Protein AF-A0A4V5PU01-F1 (afdb_monomer)

Radius of gyration: 11.21 Å; Cα contacts (8 Å, |Δi|>4): 84; chains: 1; bounding box: 26×29×22 Å

Organism: NCBI:txid2572576

Mean predicted aligned error: 4.23 Å

Secondary structure (DSSP, 8-state):
--HHHHHHHHHHTT----TTSEEEHHHHHHHTT--HHHHHHTTTSTTPPPEEEETTEEEEEHHHHHHHHH--

Solvent-accessible surface area (backbone atoms only — not comparable to full-atom values): 4272 Å² total; per-residue (Å²): 90,55,49,69,57,53,52,49,52,30,58,76,69,71,48,76,65,48,98,83,47,27,26,45,47,69,55,48,17,60,78,68,75,47,60,52,65,58,72,63,68,24,71,92,46,101,76,47,68,75,66,47,81,52,96,95,47,49,31,32,39,43,62,55,53,21,54,50,53,71,74,107

pLDDT: mean 87.95, std 9.67, range [60.56, 96.75]

Structure (mmCIF, N/CA/C/O backbone):
data_AF-A0A4V5PU01-F1
#
_entry.id   AF-A0A4V5PU01-F1
#
loop_
_atom_site.group_PDB
_atom_site.id
_atom_site.type_symbol
_atom_site.label_atom_id
_atom_site.label_alt_id
_atom_site.label_comp_id
_atom_site.label_asym_id
_atom_site.label_entity_id
_atom_site.label_seq_id
_atom_site.pdbx_PDB_ins_code
_atom_site.Cartn_x
_atom_site.Cartn_y
_atom_site.Cartn_z
_atom_site.occupancy
_atom_site.B_iso_or_equiv
_atom_site.auth_seq_id
_atom_site.auth_comp_id
_atom_site.auth_asym_id
_atom_site.auth_atom_id
_atom_site.pdbx_PDB_model_num
ATOM 1 N N . MET A 1 1 ? -5.323 -10.017 1.977 1.00 87.88 1 MET A N 1
ATOM 2 C CA . MET A 1 1 ? -6.240 -8.984 2.525 1.00 87.88 1 MET A CA 1
ATOM 3 C C . MET A 1 1 ? -7.047 -8.415 1.366 1.00 87.88 1 MET A C 1
ATOM 5 O O . MET A 1 1 ? -6.440 -8.220 0.325 1.00 87.88 1 MET A O 1
ATOM 9 N N . SER A 1 2 ? -8.365 -8.204 1.496 1.00 94.12 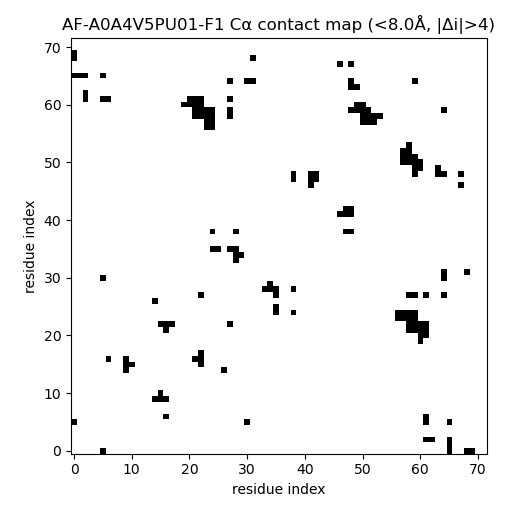2 SER A N 1
ATOM 10 C CA . SER A 1 2 ? -9.177 -7.681 0.380 1.00 94.12 2 SER A CA 1
ATOM 11 C C . SER A 1 2 ? -8.922 -6.193 0.118 1.00 94.12 2 SER A C 1
ATOM 13 O O . SER A 1 2 ? -8.411 -5.478 0.985 1.00 94.12 2 SER A O 1
ATOM 15 N N . VAL A 1 3 ? -9.305 -5.713 -1.067 1.00 95.31 3 VAL A N 1
ATOM 16 C CA . VAL A 1 3 ? -9.164 -4.300 -1.458 1.00 95.31 3 VAL A CA 1
ATOM 17 C C . VAL A 1 3 ? -9.970 -3.383 -0.536 1.00 95.31 3 VAL A C 1
ATOM 19 O O . VAL A 1 3 ? -9.487 -2.321 -0.146 1.00 95.31 3 VAL A O 1
ATOM 22 N N . GLU A 1 4 ? -11.174 -3.797 -0.149 1.00 95.62 4 GLU A N 1
ATOM 23 C CA . GLU A 1 4 ? -1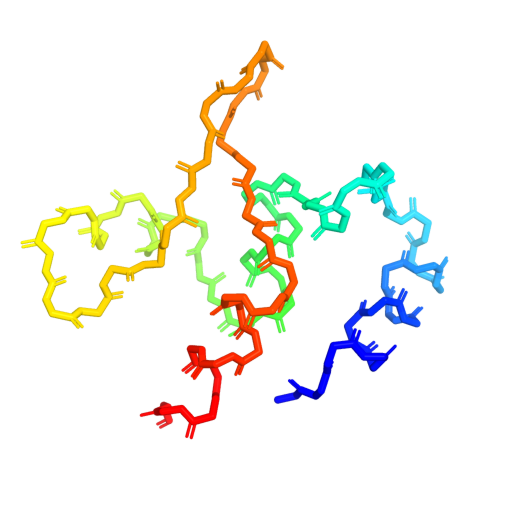2.052 -3.056 0.759 1.00 95.62 4 GLU A CA 1
ATOM 24 C C . GLU A 1 4 ? -11.419 -2.919 2.142 1.00 95.62 4 GLU A C 1
ATOM 26 O O . GLU A 1 4 ? -11.416 -1.826 2.705 1.00 95.62 4 GLU A O 1
ATOM 31 N N . ALA A 1 5 ? -10.819 -3.999 2.653 1.00 95.12 5 ALA A N 1
ATOM 32 C CA . ALA A 1 5 ? -10.102 -3.977 3.921 1.00 95.12 5 ALA A CA 1
ATOM 33 C C . ALA A 1 5 ? -8.879 -3.050 3.853 1.00 95.12 5 ALA A C 1
ATOM 35 O O . ALA A 1 5 ? -8.701 -2.212 4.731 1.00 95.12 5 ALA A O 1
ATOM 36 N N . MET A 1 6 ? -8.086 -3.116 2.775 1.00 95.69 6 MET A N 1
ATOM 37 C CA . MET A 1 6 ? -6.952 -2.201 2.583 1.00 95.69 6 MET A CA 1
ATOM 38 C C . MET A 1 6 ? -7.396 -0.735 2.515 1.00 95.69 6 MET A C 1
ATOM 40 O O . MET A 1 6 ? -6.751 0.135 3.103 1.00 95.69 6 MET A O 1
ATOM 44 N N . ARG A 1 7 ? -8.510 -0.447 1.826 1.00 95.75 7 ARG A N 1
ATOM 45 C CA . ARG A 1 7 ? -9.081 0.904 1.763 1.00 95.75 7 ARG A CA 1
ATOM 46 C C . ARG A 1 7 ? -9.514 1.376 3.151 1.00 95.75 7 ARG A C 1
ATOM 48 O O . ARG A 1 7 ? -9.180 2.501 3.518 1.00 95.75 7 ARG A O 1
ATOM 55 N N . ALA A 1 8 ? -10.220 0.535 3.906 1.00 96.06 8 ALA A N 1
ATOM 56 C CA . ALA A 1 8 ? -10.643 0.844 5.270 1.00 96.06 8 ALA A CA 1
ATOM 57 C C . ALA A 1 8 ? -9.434 1.166 6.159 1.00 96.06 8 ALA A C 1
ATOM 59 O O . ALA A 1 8 ? -9.391 2.239 6.753 1.00 96.06 8 ALA A O 1
ATOM 60 N N . THR A 1 9 ? -8.391 0.330 6.129 1.00 96.06 9 THR A N 1
ATOM 61 C CA . THR A 1 9 ? -7.147 0.570 6.875 1.00 96.06 9 THR A CA 1
ATOM 62 C C . THR A 1 9 ? -6.495 1.901 6.502 1.00 96.06 9 THR A C 1
ATOM 64 O O . THR A 1 9 ? -6.059 2.645 7.381 1.00 96.06 9 THR A O 1
ATOM 67 N N . CYS A 1 10 ? -6.431 2.245 5.212 1.00 95.56 10 CYS A N 1
ATOM 68 C CA . CYS A 1 10 ? -5.904 3.541 4.790 1.00 95.56 10 CYS A CA 1
ATOM 69 C C . CYS A 1 10 ? -6.726 4.712 5.349 1.00 95.56 10 CYS A C 1
ATOM 71 O O . CYS A 1 10 ? -6.135 5.681 5.816 1.00 95.56 10 CYS A O 1
ATOM 73 N N . ILE A 1 11 ? -8.059 4.623 5.332 1.00 95.31 11 ILE A N 1
ATOM 74 C CA . ILE A 1 11 ? -8.946 5.667 5.865 1.00 95.31 11 ILE A CA 1
ATOM 75 C C . ILE A 1 11 ? -8.767 5.806 7.382 1.00 95.31 11 ILE A C 1
ATOM 77 O O . ILE A 1 11 ? -8.557 6.915 7.868 1.00 95.31 11 ILE A O 1
ATOM 81 N N . GLU A 1 12 ? -8.777 4.692 8.116 1.00 96.75 12 GLU A N 1
ATOM 82 C CA . GLU A 1 12 ? -8.607 4.648 9.576 1.00 96.75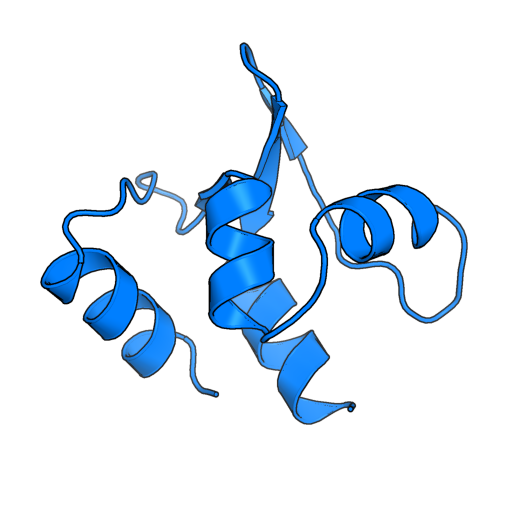 12 GLU A CA 1
ATOM 83 C C . GLU A 1 12 ? -7.279 5.264 10.032 1.00 96.75 12 GLU A C 1
ATOM 85 O O . GLU A 1 12 ? -7.219 5.939 11.057 1.00 96.75 12 GLU A O 1
ATOM 90 N N . ASN A 1 13 ? -6.214 5.075 9.250 1.00 95.38 13 ASN A N 1
ATOM 91 C CA . ASN A 1 13 ? -4.884 5.604 9.551 1.00 95.38 13 ASN A CA 1
ATOM 92 C C . ASN A 1 13 ? -4.621 6.997 8.942 1.00 95.38 13 ASN A C 1
ATOM 94 O O . ASN A 1 13 ? -3.504 7.512 9.050 1.00 95.38 13 ASN A O 1
ATOM 98 N N . GLY A 1 14 ? -5.607 7.602 8.267 1.00 95.75 14 GLY A N 1
ATOM 99 C CA . GLY A 1 14 ? -5.459 8.901 7.601 1.00 95.75 14 GLY A CA 1
ATOM 100 C C . GLY A 1 14 ? -4.463 8.894 6.434 1.00 95.75 14 GLY A C 1
ATOM 101 O O . GLY A 1 14 ? -3.860 9.918 6.111 1.00 95.75 14 GLY A O 1
ATOM 102 N N . TRP A 1 15 ? -4.238 7.738 5.810 1.00 96.06 15 TRP A N 1
ATOM 103 C CA . TRP A 1 15 ? -3.323 7.586 4.684 1.00 96.06 15 TRP A CA 1
ATOM 104 C C . TRP A 1 15 ? -3.982 8.016 3.378 1.00 96.06 15 TRP A C 1
ATOM 106 O O . TRP A 1 15 ? -5.099 7.619 3.052 1.00 96.06 15 TRP A O 1
ATOM 116 N N . THR A 1 16 ? -3.256 8.799 2.582 1.00 94.06 16 THR A N 1
ATOM 117 C CA . THR A 1 16 ? -3.751 9.267 1.287 1.00 94.06 16 THR A CA 1
ATOM 118 C C . THR A 1 16 ? -3.922 8.113 0.301 1.00 94.06 16 THR A C 1
ATOM 120 O O . THR A 1 16 ? -2.962 7.407 -0.022 1.00 94.06 16 THR A O 1
ATOM 123 N N . ILE A 1 17 ? -5.133 8.003 -0.244 1.00 94.75 17 ILE A N 1
ATOM 124 C CA . ILE A 1 17 ? -5.469 7.155 -1.387 1.00 94.75 17 ILE A CA 1
ATOM 125 C C . ILE A 1 17 ? -5.825 8.076 -2.551 1.00 94.75 17 ILE A C 1
ATOM 127 O O . ILE A 1 17 ? -6.575 9.039 -2.404 1.00 94.75 17 ILE A O 1
ATOM 131 N N . THR A 1 18 ? -5.253 7.799 -3.712 1.00 93.12 18 THR A N 1
ATOM 132 C CA . THR A 1 18 ? -5.596 8.511 -4.950 1.00 93.12 18 THR A CA 1
ATOM 133 C C . THR A 1 18 ? -6.953 8.043 -5.497 1.00 93.12 18 THR A C 1
ATOM 135 O O . THR A 1 18 ? -7.365 6.925 -5.188 1.00 93.12 18 THR A O 1
ATOM 138 N N . PRO A 1 19 ? -7.645 8.835 -6.342 1.00 92.00 19 PRO A N 1
ATOM 139 C CA . PRO A 1 19 ? -8.943 8.441 -6.906 1.00 92.00 19 PRO A CA 1
ATOM 140 C C . PRO A 1 19 ? -8.925 7.125 -7.697 1.00 92.00 19 PRO A C 1
ATOM 142 O O . PRO A 1 19 ? -9.960 6.493 -7.857 1.00 92.00 19 PRO A O 1
ATOM 145 N N . ASP A 1 20 ? -7.755 6.707 -8.190 1.00 92.56 20 ASP A N 1
ATOM 146 C CA . ASP A 1 20 ? -7.552 5.450 -8.912 1.00 92.56 20 ASP A CA 1
ATOM 147 C C . ASP A 1 20 ? -7.087 4.282 -8.019 1.00 92.56 20 ASP A C 1
ATOM 149 O O . ASP A 1 20 ? -6.492 3.318 -8.507 1.00 92.56 20 ASP A O 1
ATOM 153 N N . ASP A 1 21 ? -7.355 4.366 -6.712 1.00 95.12 21 ASP A N 1
ATOM 154 C CA . ASP A 1 21 ? -7.032 3.358 -5.693 1.00 95.12 21 ASP A CA 1
ATOM 155 C C . ASP A 1 21 ? -5.557 3.001 -5.626 1.00 95.12 21 ASP A C 1
ATOM 157 O O . ASP A 1 21 ? -5.168 1.835 -5.510 1.00 95.12 21 ASP A O 1
ATOM 161 N N . ARG A 1 22 ? -4.710 4.027 -5.703 1.00 95.75 22 ARG A N 1
ATOM 162 C CA . ARG A 1 22 ? -3.274 3.869 -5.503 1.00 95.75 22 ARG A CA 1
ATOM 163 C C . ARG A 1 22 ? -2.791 4.549 -4.246 1.00 95.75 22 ARG A C 1
ATOM 165 O O . ARG A 1 22 ? -3.243 5.644 -3.900 1.00 95.75 22 ARG A O 1
ATOM 172 N N . VAL A 1 23 ? -1.783 3.931 -3.651 1.00 95.06 23 VAL A N 1
ATOM 173 C CA . VAL A 1 23 ? -1.074 4.407 -2.466 1.00 95.06 23 VAL A CA 1
ATOM 174 C C . VAL A 1 23 ? 0.422 4.504 -2.748 1.00 95.06 23 VAL A C 1
ATOM 176 O O . VAL A 1 23 ? 0.951 3.810 -3.622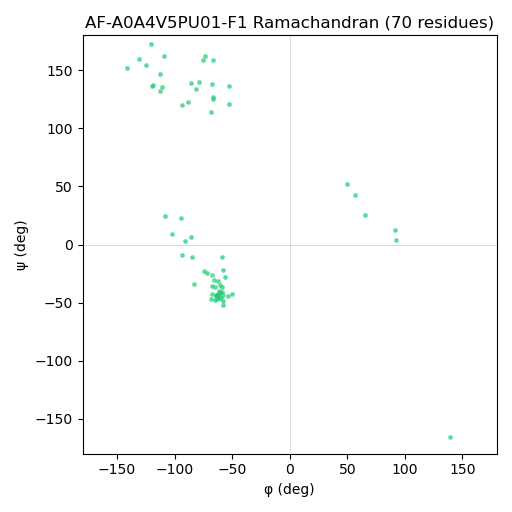 1.00 95.06 23 VAL A O 1
ATOM 179 N N . ARG A 1 24 ? 1.125 5.379 -2.023 1.00 93.56 24 ARG A N 1
ATOM 180 C CA . ARG A 1 24 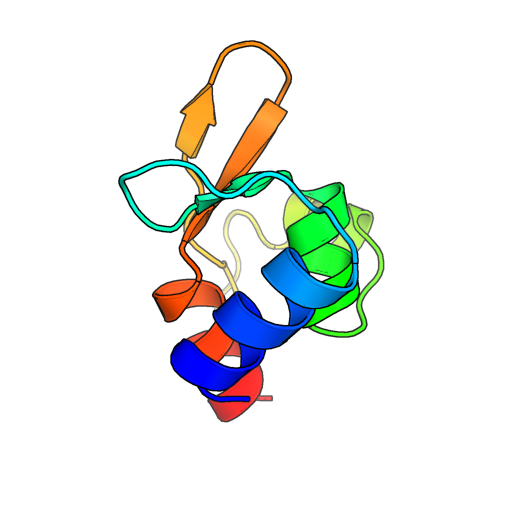? 2.589 5.492 -2.122 1.00 93.56 24 ARG A CA 1
ATOM 181 C C . ARG A 1 24 ? 3.275 4.225 -1.606 1.00 93.56 24 ARG A C 1
ATOM 183 O O . ARG A 1 24 ? 2.702 3.461 -0.834 1.00 93.56 24 ARG A O 1
ATOM 190 N N . ARG A 1 25 ? 4.526 4.012 -2.027 1.00 92.19 25 ARG A N 1
ATOM 191 C CA . ARG A 1 25 ? 5.347 2.841 -1.660 1.00 92.19 25 ARG A CA 1
ATOM 192 C C . ARG A 1 25 ? 5.410 2.560 -0.157 1.00 92.19 25 ARG A C 1
ATOM 194 O O . ARG A 1 25 ? 5.382 1.404 0.239 1.00 92.19 25 ARG A O 1
ATOM 201 N N . ASP A 1 26 ? 5.569 3.591 0.658 1.00 91.81 26 ASP A N 1
ATOM 202 C CA . ASP A 1 26 ? 5.639 3.485 2.117 1.00 91.81 26 ASP A CA 1
ATOM 203 C C . ASP A 1 26 ? 4.343 2.926 2.713 1.00 91.81 26 ASP A C 1
ATOM 205 O O . ASP A 1 26 ? 4.393 2.022 3.543 1.00 91.81 26 ASP A O 1
ATOM 209 N N . ILE A 1 27 ? 3.192 3.406 2.243 1.00 94.38 27 ILE A N 1
ATOM 210 C CA . ILE A 1 27 ? 1.874 2.892 2.631 1.00 94.38 27 ILE A CA 1
ATOM 211 C C . ILE A 1 27 ? 1.667 1.475 2.089 1.00 94.38 27 ILE A C 1
ATOM 213 O O . ILE A 1 27 ? 1.276 0.584 2.836 1.00 94.38 27 ILE A O 1
ATOM 217 N N . ALA A 1 28 ? 1.985 1.245 0.812 1.00 94.06 28 ALA A N 1
ATOM 218 C CA . ALA A 1 28 ? 1.892 -0.072 0.186 1.00 94.06 28 ALA A CA 1
ATOM 219 C C . ALA A 1 28 ? 2.667 -1.129 0.982 1.00 94.06 28 ALA A C 1
ATOM 221 O O . ALA A 1 28 ? 2.149 -2.208 1.235 1.00 94.06 28 ALA A O 1
ATOM 222 N N . ALA A 1 29 ? 3.885 -0.792 1.419 1.00 92.88 29 ALA A N 1
ATOM 223 C CA . ALA A 1 29 ? 4.740 -1.661 2.218 1.00 92.88 29 ALA A CA 1
ATOM 224 C C . ALA A 1 29 ? 4.105 -2.016 3.570 1.00 92.88 29 ALA A C 1
ATOM 226 O O . ALA A 1 29 ? 4.133 -3.178 3.964 1.00 92.88 29 ALA A O 1
ATOM 227 N N . LYS A 1 30 ? 3.486 -1.034 4.241 1.00 93.81 30 LYS A N 1
ATOM 228 C CA . LYS A 1 30 ? 2.751 -1.252 5.496 1.00 93.81 30 LYS A CA 1
ATOM 229 C C . LYS A 1 30 ? 1.536 -2.161 5.299 1.00 93.81 30 LYS A C 1
ATOM 231 O O . LYS A 1 30 ? 1.338 -3.065 6.096 1.00 93.81 30 LYS A O 1
ATOM 236 N N . LEU A 1 31 ? 0.757 -1.956 4.233 1.00 93.88 31 LEU A N 1
ATOM 237 C CA . LEU A 1 31 ? -0.449 -2.750 3.951 1.00 93.88 31 LEU A CA 1
ATOM 238 C C . LEU A 1 31 ? -0.160 -4.239 3.724 1.00 93.88 31 LEU A C 1
ATOM 240 O O . LEU A 1 31 ? -1.001 -5.077 4.030 1.00 93.88 31 LEU A O 1
ATOM 244 N N . ILE A 1 32 ? 1.011 -4.567 3.175 1.00 91.44 32 ILE A N 1
ATOM 245 C CA . ILE A 1 32 ? 1.409 -5.955 2.894 1.00 91.44 32 ILE A CA 1
ATOM 246 C C . ILE A 1 32 ? 2.390 -6.524 3.930 1.00 91.44 32 ILE A C 1
ATOM 248 O O . ILE A 1 32 ? 2.956 -7.588 3.689 1.00 91.44 32 ILE A O 1
ATOM 252 N N . ASP A 1 33 ? 2.630 -5.803 5.030 1.00 89.88 33 ASP A N 1
ATOM 253 C CA . ASP A 1 33 ? 3.595 -6.144 6.084 1.00 89.8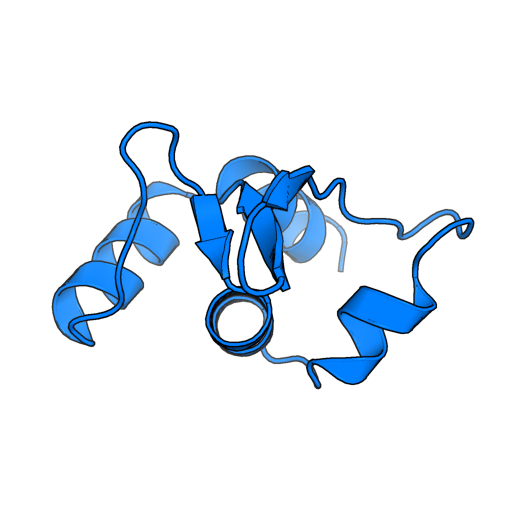8 33 ASP A CA 1
ATOM 254 C C . ASP A 1 33 ? 5.002 -6.492 5.548 1.00 89.88 33 ASP A C 1
ATOM 256 O O . ASP A 1 33 ? 5.588 -7.548 5.802 1.00 89.88 33 ASP A O 1
ATOM 260 N N . ARG A 1 34 ? 5.559 -5.605 4.712 1.00 86.00 34 ARG A N 1
ATOM 261 C CA . ARG A 1 34 ? 6.905 -5.760 4.133 1.00 86.00 34 ARG A CA 1
ATOM 262 C C . ARG A 1 34 ? 7.743 -4.502 4.285 1.00 86.00 34 ARG A C 1
ATOM 264 O O . ARG A 1 34 ? 7.247 -3.387 4.404 1.00 86.00 34 ARG A O 1
ATOM 271 N N . ALA A 1 35 ? 9.060 -4.675 4.177 1.00 83.94 35 ALA A N 1
ATOM 272 C CA . ALA A 1 35 ? 9.974 -3.550 4.057 1.00 83.94 35 ALA A CA 1
ATOM 273 C C . ALA A 1 35 ? 9.769 -2.826 2.705 1.00 83.94 35 ALA A C 1
ATOM 275 O O . ALA A 1 35 ? 9.706 -3.485 1.662 1.00 83.94 35 ALA A O 1
ATOM 276 N N . PRO A 1 36 ? 9.774 -1.478 2.656 1.00 79.19 36 PRO A N 1
ATOM 277 C CA . PRO A 1 36 ? 9.636 -0.724 1.403 1.00 79.19 36 PRO A CA 1
ATOM 278 C C . PRO A 1 36 ? 10.686 -1.078 0.341 1.00 79.19 36 PRO A C 1
ATOM 280 O O . PRO A 1 36 ? 10.429 -0.976 -0.859 1.00 79.19 36 PRO A O 1
ATOM 283 N N . LYS A 1 37 ? 11.874 -1.519 0.776 1.00 79.38 37 LYS A N 1
ATOM 284 C CA . LYS A 1 37 ? 12.963 -1.965 -0.104 1.00 79.38 37 LYS A CA 1
ATOM 285 C C . LYS A 1 37 ? 12.594 -3.234 -0.885 1.00 79.38 37 LYS A C 1
ATOM 287 O O . LYS A 1 37 ? 13.013 -3.381 -2.028 1.00 79.38 37 LYS A O 1
ATOM 292 N N . THR A 1 38 ? 11.747 -4.097 -0.326 1.00 78.88 38 THR A N 1
ATOM 293 C CA . THR A 1 38 ? 11.244 -5.310 -0.990 1.00 78.88 38 THR A CA 1
ATOM 294 C C . THR A 1 38 ? 10.387 -4.971 -2.212 1.00 78.88 38 THR A C 1
ATOM 296 O O . THR A 1 38 ? 10.503 -5.620 -3.248 1.00 78.88 38 THR A O 1
ATOM 299 N N . LEU A 1 39 ? 9.597 -3.894 -2.145 1.00 76.19 39 LEU A N 1
ATOM 300 C CA . LEU A 1 39 ? 8.796 -3.400 -3.274 1.00 76.19 39 LEU A CA 1
ATOM 301 C C . LEU A 1 39 ? 9.634 -2.750 -4.384 1.00 76.19 39 LEU A C 1
ATOM 303 O O . LEU A 1 39 ? 9.188 -2.661 -5.525 1.00 76.19 39 LEU A O 1
ATOM 307 N N . ALA A 1 40 ? 10.826 -2.248 -4.054 1.00 72.50 40 ALA A N 1
ATOM 308 C CA . ALA A 1 40 ? 11.752 -1.680 -5.032 1.00 72.50 40 ALA A CA 1
ATOM 309 C C . ALA A 1 40 ? 12.600 -2.762 -5.721 1.00 72.50 40 ALA A C 1
ATOM 311 O O . ALA A 1 40 ? 12.899 -2.638 -6.904 1.00 72.50 40 ALA A O 1
ATOM 312 N N . ASN A 1 41 ? 12.954 -3.824 -4.993 1.00 68.19 41 ASN A N 1
ATOM 313 C CA . ASN A 1 41 ? 13.827 -4.900 -5.473 1.00 68.19 41 ASN A CA 1
ATOM 314 C C . ASN A 1 41 ? 13.097 -5.999 -6.262 1.00 68.19 41 ASN A C 1
ATOM 316 O O . ASN A 1 41 ? 13.745 -6.842 -6.868 1.00 68.19 41 ASN A O 1
ATOM 320 N N . THR A 1 42 ? 11.765 -6.015 -6.251 1.00 63.56 42 THR A N 1
ATOM 321 C CA . THR A 1 42 ? 10.944 -6.981 -7.004 1.00 63.56 42 THR A CA 1
ATOM 322 C C . THR A 1 42 ? 10.685 -6.546 -8.448 1.00 63.56 42 THR A C 1
ATOM 324 O O . THR A 1 42 ? 9.916 -7.185 -9.155 1.00 63.56 42 THR A O 1
ATOM 327 N N . VAL A 1 43 ? 11.299 -5.457 -8.924 1.00 60.56 43 VAL A N 1
ATOM 328 C CA . VAL A 1 43 ? 11.237 -5.063 -10.341 1.00 60.56 43 VAL A CA 1
ATOM 329 C C . VAL A 1 43 ? 12.004 -6.089 -11.178 1.00 60.56 43 VAL A C 1
ATOM 331 O O . VAL A 1 43 ? 13.217 -6.205 -11.037 1.00 60.56 43 VAL A O 1
ATOM 334 N N . GLY A 1 44 ? 11.294 -6.827 -12.038 1.00 60.78 44 GLY A N 1
ATOM 335 C CA . GLY A 1 44 ? 11.887 -7.831 -12.933 1.00 60.78 44 GLY A CA 1
ATOM 336 C C . GLY A 1 44 ? 11.964 -9.259 -12.378 1.00 60.78 44 GLY A C 1
ATOM 337 O O . GLY A 1 44 ? 12.639 -10.089 -12.975 1.00 60.78 44 GLY A O 1
ATOM 338 N N . THR A 1 45 ? 11.287 -9.562 -11.264 1.00 66.06 45 THR A N 1
ATOM 339 C CA . THR A 1 45 ? 11.141 -10.936 -10.748 1.00 66.06 45 THR A CA 1
ATOM 340 C C . THR A 1 45 ? 9.703 -11.437 -10.916 1.00 66.06 45 THR A C 1
ATOM 342 O O . THR A 1 45 ? 8.780 -10.633 -11.045 1.00 66.06 45 THR A O 1
ATOM 345 N N . ASP A 1 46 ? 9.475 -12.754 -10.839 1.00 64.69 46 ASP A N 1
ATOM 346 C CA . ASP A 1 46 ? 8.127 -13.363 -10.922 1.00 64.69 46 ASP A CA 1
ATOM 347 C C . ASP A 1 46 ? 7.147 -12.873 -9.837 1.00 64.69 46 ASP A C 1
ATOM 349 O O . ASP A 1 46 ? 5.945 -13.126 -9.894 1.00 64.69 46 ASP A O 1
ATOM 353 N N . ARG A 1 47 ? 7.653 -12.151 -8.828 1.00 70.56 47 ARG A N 1
ATOM 354 C CA . ARG A 1 47 ? 6.880 -11.557 -7.729 1.00 70.56 47 ARG A CA 1
ATOM 355 C C . ARG A 1 47 ? 6.784 -10.032 -7.826 1.00 70.56 47 ARG A C 1
ATOM 357 O O . ARG A 1 47 ? 6.613 -9.358 -6.810 1.00 70.56 47 ARG A O 1
ATOM 364 N N . HIS A 1 48 ? 6.915 -9.481 -9.030 1.00 83.00 48 HIS A N 1
ATOM 365 C CA . HIS A 1 48 ? 6.780 -8.051 -9.270 1.00 83.00 48 HIS A CA 1
ATOM 366 C C . HIS A 1 48 ? 5.348 -7.558 -9.021 1.00 83.00 48 HIS A C 1
ATOM 368 O O . HIS A 1 48 ? 4.400 -8.064 -9.618 1.00 83.00 48 HIS A O 1
ATOM 374 N N . ILE A 1 49 ? 5.201 -6.520 -8.190 1.00 87.31 49 ILE A N 1
ATOM 375 C CA . ILE A 1 49 ? 3.943 -5.773 -8.063 1.00 87.31 49 ILE A CA 1
ATOM 376 C C . ILE A 1 49 ? 3.997 -4.569 -9.012 1.00 87.31 49 ILE A C 1
ATOM 378 O O . ILE A 1 49 ? 4.872 -3.709 -8.827 1.00 87.31 49 ILE A O 1
ATOM 382 N N . PRO A 1 50 ? 3.073 -4.462 -9.987 1.00 89.31 50 PRO A N 1
ATOM 383 C CA . PRO A 1 50 ? 2.996 -3.315 -10.878 1.00 89.31 50 PRO A CA 1
ATOM 384 C C . PRO A 1 50 ? 2.931 -1.995 -10.107 1.00 89.31 50 PRO A C 1
ATOM 386 O O . PRO A 1 50 ? 2.212 -1.842 -9.119 1.00 89.31 50 PRO A O 1
ATOM 389 N N . SER A 1 51 ? 3.687 -1.004 -10.574 1.00 90.69 51 SER A N 1
ATOM 390 C CA . SER A 1 51 ? 3.673 0.333 -9.987 1.00 90.69 51 SER A CA 1
ATOM 391 C C . SER A 1 51 ? 3.761 1.406 -11.057 1.00 90.69 51 SER A C 1
ATOM 393 O O . SER A 1 51 ? 4.333 1.197 -12.125 1.00 90.69 51 SER A O 1
ATOM 395 N N . VAL A 1 52 ? 3.199 2.574 -10.760 1.00 90.50 52 VAL A N 1
ATOM 396 C CA . VAL A 1 52 ? 3.318 3.763 -11.608 1.00 90.50 52 VAL A CA 1
ATOM 397 C C . VAL A 1 52 ? 4.175 4.801 -10.905 1.00 90.50 52 VAL A C 1
ATOM 399 O O . VAL A 1 52 ? 4.021 5.054 -9.709 1.0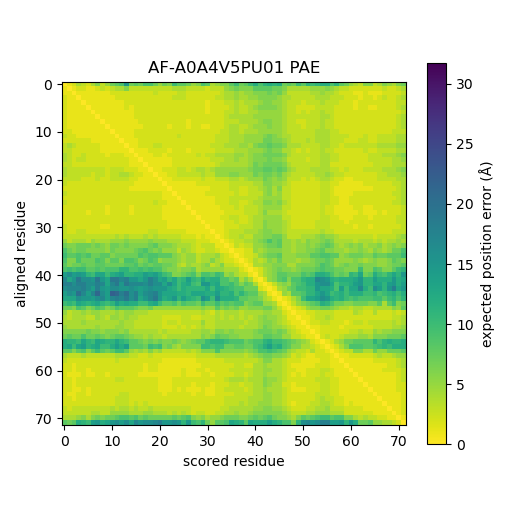0 90.50 52 VAL A O 1
ATOM 402 N N . LYS A 1 53 ? 5.096 5.418 -11.643 1.00 89.88 53 LYS A N 1
ATOM 403 C CA . LYS A 1 53 ? 5.930 6.498 -11.118 1.00 89.88 53 LYS A CA 1
ATOM 404 C C . LYS A 1 53 ? 5.201 7.826 -11.324 1.00 89.88 53 LYS A C 1
ATOM 406 O O . LYS A 1 53 ? 4.860 8.169 -12.450 1.00 89.88 53 LYS A O 1
ATOM 411 N N . ARG A 1 54 ? 4.957 8.565 -10.241 1.00 86.38 54 ARG A N 1
ATOM 412 C CA . ARG A 1 54 ? 4.434 9.943 -10.265 1.00 86.38 54 ARG A CA 1
ATOM 413 C C . ARG A 1 54 ? 5.434 10.872 -9.572 1.00 86.38 54 ARG A C 1
ATOM 415 O O . ARG A 1 54 ? 6.414 10.407 -8.979 1.00 86.38 54 ARG A O 1
ATOM 422 N N . ALA A 1 55 ? 5.199 12.183 -9.633 1.00 81.44 55 ALA A N 1
ATOM 423 C CA . ALA A 1 55 ? 5.979 13.144 -8.856 1.00 81.44 55 ALA A CA 1
ATOM 424 C C . ALA A 1 55 ? 5.980 12.722 -7.370 1.00 81.44 55 ALA A C 1
ATOM 426 O O . ALA A 1 55 ? 4.924 12.524 -6.770 1.00 81.44 55 ALA A O 1
ATOM 427 N N . GLY A 1 56 ? 7.166 12.485 -6.801 1.00 79.94 56 GLY A N 1
ATOM 428 C CA . GLY A 1 56 ? 7.322 12.058 -5.404 1.00 79.94 56 GLY A CA 1
ATOM 429 C C . GLY A 1 56 ? 7.369 10.543 -5.137 1.00 79.94 56 GLY A C 1
ATOM 430 O O . GLY A 1 56 ? 7.459 10.152 -3.967 1.00 79.94 56 GLY A O 1
ATOM 431 N N . GLY A 1 57 ? 7.345 9.679 -6.164 1.00 85.94 57 GLY A N 1
ATOM 432 C CA . GLY A 1 57 ? 7.703 8.259 -6.018 1.00 85.94 57 GLY A CA 1
ATOM 433 C C . GLY A 1 57 ? 6.830 7.258 -6.778 1.00 85.94 57 GLY A C 1
ATOM 434 O O . GLY A 1 57 ? 6.086 7.605 -7.693 1.00 85.94 57 GLY A O 1
ATOM 435 N N . ALA A 1 58 ? 6.964 5.983 -6.403 1.00 91.19 58 ALA A N 1
ATOM 436 C CA . ALA A 1 58 ? 6.169 4.884 -6.947 1.00 91.19 58 ALA A CA 1
ATOM 437 C C . ALA A 1 58 ? 4.839 4.739 -6.194 1.00 91.19 58 ALA A C 1
ATOM 439 O O . ALA A 1 58 ? 4.807 4.817 -4.962 1.00 91.19 58 ALA A O 1
ATOM 440 N N . TYR A 1 59 ? 3.778 4.494 -6.956 1.00 93.44 59 TYR A N 1
ATOM 441 C CA . TYR A 1 59 ? 2.420 4.273 -6.482 1.00 93.44 59 TYR A CA 1
ATOM 442 C C . TYR A 1 59 ? 1.935 2.890 -6.906 1.00 93.44 59 TYR A C 1
ATOM 444 O O . TYR A 1 59 ? 2.115 2.490 -8.059 1.00 93.44 59 TYR A O 1
ATOM 452 N N . TYR A 1 60 ? 1.286 2.193 -5.983 1.00 93.94 60 TYR A N 1
ATOM 453 C CA . TYR A 1 60 ? 0.838 0.811 -6.130 1.00 93.94 60 TYR A CA 1
ATOM 454 C C . TYR A 1 60 ? -0.675 0.763 -6.011 1.00 93.94 60 TYR A C 1
ATOM 456 O O . TYR A 1 60 ? -1.238 1.456 -5.162 1.00 93.94 60 TYR A O 1
ATOM 464 N N . ARG A 1 61 ? -1.329 -0.017 -6.873 1.00 95.62 61 ARG A N 1
ATOM 465 C CA . ARG A 1 61 ? -2.782 -0.168 -6.837 1.00 95.62 61 ARG A CA 1
ATOM 466 C C . ARG A 1 61 ? -3.172 -1.142 -5.733 1.00 95.62 61 ARG A C 1
ATOM 468 O O . ARG A 1 61 ? -2.514 -2.164 -5.563 1.00 95.62 61 ARG A O 1
ATOM 475 N N . LEU A 1 62 ? -4.248 -0.847 -5.009 1.00 95.94 62 LEU A N 1
ATOM 476 C CA . LEU A 1 62 ? -4.724 -1.717 -3.930 1.00 95.94 62 LEU A CA 1
ATOM 477 C C . LEU A 1 62 ? -5.092 -3.123 -4.431 1.00 95.94 62 LEU A C 1
ATOM 479 O O . LEU A 1 62 ? -4.824 -4.094 -3.733 1.00 95.94 62 LEU A O 1
ATOM 483 N N . SER A 1 63 ? -5.627 -3.251 -5.651 1.00 95.38 63 SER A N 1
ATOM 484 C CA . SER A 1 63 ? -5.900 -4.556 -6.277 1.00 95.38 63 SER A CA 1
ATOM 485 C C . SER A 1 63 ? -4.636 -5.399 -6.436 1.00 95.38 63 SER A C 1
ATOM 487 O O . SER A 1 63 ? -4.618 -6.558 -6.043 1.00 95.38 63 SER A O 1
ATOM 489 N N . ASP A 1 64 ? -3.553 -4.794 -6.927 1.00 93.50 64 ASP A N 1
ATOM 490 C CA . ASP A 1 64 ? -2.291 -5.497 -7.169 1.00 93.50 64 ASP A CA 1
ATOM 491 C C . ASP A 1 64 ? -1.644 -5.934 -5.843 1.00 93.50 64 ASP A C 1
ATOM 493 O O . ASP A 1 64 ? -1.055 -7.010 -5.746 1.00 93.50 64 ASP A O 1
ATOM 497 N N . LEU A 1 65 ? -1.778 -5.110 -4.795 1.00 92.50 65 LEU A N 1
ATOM 498 C CA . LEU A 1 65 ? -1.337 -5.450 -3.439 1.00 92.50 65 LEU A CA 1
ATOM 499 C C . LEU A 1 65 ? -2.180 -6.584 -2.840 1.00 92.50 65 LEU A C 1
ATOM 501 O O . LEU A 1 65 ? -1.625 -7.500 -2.236 1.00 92.50 65 LEU A O 1
ATOM 505 N N . SER A 1 66 ? -3.502 -6.545 -3.022 1.00 93.75 66 SER A N 1
ATOM 506 C CA . SER A 1 66 ? -4.418 -7.608 -2.597 1.00 93.75 66 SER A CA 1
ATOM 507 C C . SER A 1 66 ? -4.035 -8.938 -3.246 1.00 93.75 66 SER A C 1
ATOM 509 O O . SER A 1 66 ? -3.783 -9.912 -2.533 1.00 93.75 66 SER A O 1
ATOM 511 N N . ASP A 1 67 ? -3.879 -8.953 -4.571 1.00 91.44 67 ASP A N 1
ATOM 512 C CA . ASP A 1 67 ? -3.470 -10.134 -5.337 1.00 91.44 6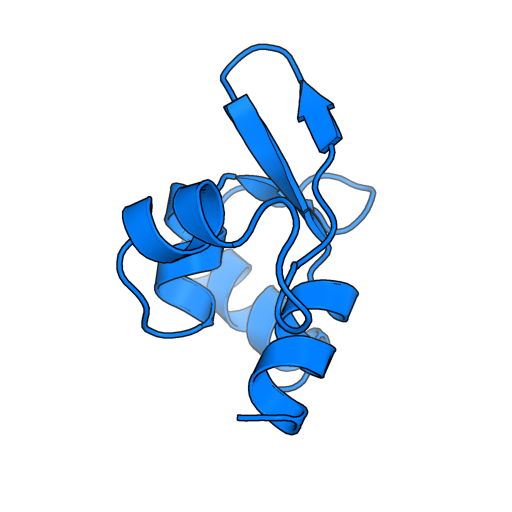7 ASP A CA 1
ATOM 513 C C . ASP A 1 67 ? -2.112 -10.669 -4.885 1.00 91.44 67 ASP A C 1
ATOM 515 O O . ASP A 1 67 ? -1.928 -11.878 -4.747 1.00 91.44 67 ASP A O 1
ATOM 519 N N . TYR A 1 68 ? -1.159 -9.778 -4.606 1.00 88.81 68 TYR A N 1
ATOM 520 C CA . TYR A 1 68 ? 0.140 -10.168 -4.074 1.00 88.81 68 TYR A CA 1
ATOM 521 C C . TYR A 1 68 ? 0.015 -10.870 -2.716 1.00 88.81 68 TYR A C 1
ATOM 523 O O . TYR A 1 68 ? 0.609 -11.930 -2.526 1.00 88.81 68 TYR A O 1
ATOM 531 N N . THR A 1 69 ? -0.783 -10.326 -1.789 1.00 88.00 69 THR A N 1
ATOM 532 C CA . THR A 1 69 ? -0.997 -10.955 -0.471 1.00 88.00 69 THR A CA 1
ATOM 533 C C . THR A 1 69 ? -1.765 -12.269 -0.548 1.00 88.00 69 THR A C 1
ATOM 535 O O . THR A 1 69 ? -1.598 -13.111 0.322 1.00 88.00 69 THR A O 1
ATOM 538 N N . ALA A 1 70 ? -2.601 -12.464 -1.570 1.00 87.31 70 ALA A N 1
ATOM 539 C CA . ALA A 1 70 ? -3.319 -13.719 -1.778 1.00 87.31 70 ALA A CA 1
ATOM 540 C C . ALA A 1 70 ? -2.410 -14.842 -2.312 1.00 87.31 70 ALA A C 1
ATOM 542 O O . ALA A 1 70 ? -2.733 -16.017 -2.166 1.00 87.31 70 ALA A O 1
ATOM 543 N N . ARG A 1 71 ? -1.283 -14.486 -2.943 1.00 80.31 71 ARG A N 1
ATOM 544 C CA . ARG A 1 71 ? -0.296 -15.428 -3.498 1.00 80.31 71 ARG A CA 1
ATOM 545 C C . ARG A 1 71 ? 0.849 -15.761 -2.534 1.00 80.31 71 ARG A C 1
ATOM 547 O O . ARG A 1 71 ? 1.676 -16.606 -2.882 1.00 80.31 71 ARG A O 1
ATOM 554 N N . SER A 1 72 ? 0.964 -15.057 -1.403 1.00 69.44 72 SER A N 1
ATOM 555 C CA . SER A 1 72 ? 2.073 -15.187 -0.442 1.00 69.44 72 SER A CA 1
ATOM 556 C C . SER A 1 72 ? 1.693 -16.025 0.763 1.00 69.44 72 SER A C 1
ATOM 558 O O . SER A 1 72 ? 2.539 -16.852 1.157 1.00 69.44 72 SER A O 1
#

Sequence (72 aa):
MSVEAMRATCIENGWTITPDDRVRRDIAAKLIDRAPKTLANTVGTDRHIPSVKRAGGAYYRLSDLSDYTARS

Foldseek 3Di:
DDLVVLVVVCVVVVADADPQQKHFLVSLCVSLVHDSVVQVVCVPPPLHFDWDADVPGTIGHSVSSRVSSVVD

Nearest PDB structures (foldseek):
  6ama-assembly1_B  TM=7.756E-01  e=1.356E-02  Streptomyces venezuelae
  8dgl-assembly1_B  TM=6.575E-01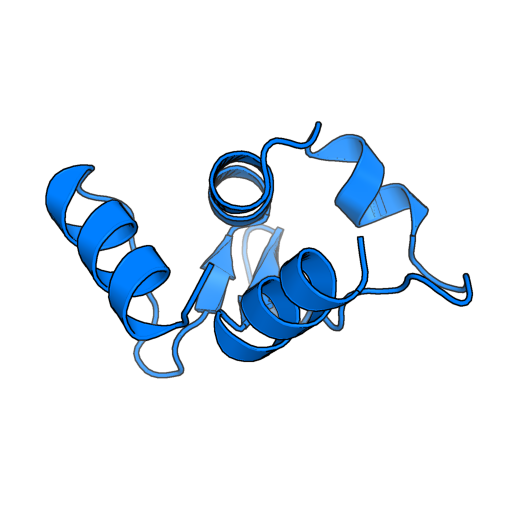  e=6.473E-03  Mesorhizobium japonicum R7A
  8dgl-assembly1_C  TM=6.486E-01  e=1.037E-02  Mesorhizobium japonicum R7A
  5d90-assembly2_C  TM=7.599E-01  e=4.478E-01  Haemophilus influenzae Rd KW20
  3hh0-assembly1_A  TM=7.394E-01  e=4.187E-01  Bacillus cereus ATCC 14579